Protein AF-A0A0E0R8M9-F1 (afdb_monomer_lite)

Radius of gyration: 19.28 Å; chains: 1; bounding box: 38×18×63 Å

Sequence (73 aa):
MPVDEKAILEKKIGATRVKMEKLQRTTREMEIKLVIWDLMSGHRKNLDDLSLDFVDDLQKAIKKCIQEVRERI

Structure (mmCIF, N/CA/C/O backbone):
data_AF-A0A0E0R8M9-F1
#
_entry.id   AF-A0A0E0R8M9-F1
#
loop_
_atom_site.group_PDB
_atom_site.id
_atom_site.type_symbol
_atom_site.label_atom_id
_atom_site.label_alt_id
_atom_site.label_comp_id
_atom_site.label_asym_id
_atom_site.label_entity_id
_atom_site.label_seq_id
_atom_site.pdbx_PDB_ins_code
_atom_site.Cartn_x
_atom_site.Cartn_y
_atom_site.Cartn_z
_atom_site.occupancy
_atom_site.B_iso_or_equiv
_atom_site.auth_seq_id
_atom_site.auth_comp_id
_atom_site.auth_asym_id
_atom_site.auth_atom_id
_atom_site.pdbx_PDB_model_num
ATOM 1 N N . MET A 1 1 ? 20.499 2.226 -36.979 1.00 56.09 1 MET A N 1
ATOM 2 C CA . MET A 1 1 ? 20.604 1.033 -36.116 1.00 56.09 1 MET A CA 1
ATOM 3 C C . MET A 1 1 ? 19.326 0.937 -35.287 1.00 56.09 1 MET A C 1
ATOM 5 O O . MET A 1 1 ? 19.130 1.777 -34.427 1.00 56.09 1 MET A O 1
ATOM 9 N N . PRO A 1 2 ? 18.426 -0.019 -35.562 1.00 61.88 2 PRO A N 1
ATOM 10 C CA . PRO A 1 2 ? 17.138 -0.156 -34.858 1.00 61.88 2 PRO A CA 1
ATOM 11 C C . PRO A 1 2 ? 17.250 -0.713 -33.421 1.00 61.88 2 PRO A C 1
ATOM 13 O O . PRO A 1 2 ? 16.274 -0.732 -32.676 1.00 61.88 2 PRO A O 1
ATOM 16 N N . VAL A 1 3 ? 18.439 -1.172 -33.016 1.00 64.19 3 VAL A N 1
ATOM 17 C CA . VAL A 1 3 ? 18.696 -1.766 -31.692 1.00 64.19 3 VAL A CA 1
ATOM 18 C C . VAL A 1 3 ? 18.713 -0.707 -30.581 1.00 64.19 3 VAL A C 1
ATOM 20 O O . VAL A 1 3 ? 18.238 -0.975 -29.477 1.00 64.19 3 VAL A O 1
ATOM 23 N N . ASP A 1 4 ? 19.172 0.511 -30.883 1.00 78.44 4 ASP A N 1
ATOM 24 C CA . ASP A 1 4 ? 19.311 1.584 -29.891 1.00 78.44 4 ASP A CA 1
ATOM 25 C C . ASP A 1 4 ? 17.954 2.163 -29.464 1.00 78.44 4 ASP A C 1
ATOM 27 O O . ASP A 1 4 ? 17.713 2.396 -28.279 1.00 78.44 4 ASP A O 1
ATOM 31 N N . GLU A 1 5 ? 17.017 2.325 -30.402 1.00 88.12 5 GLU A N 1
ATOM 32 C CA . GLU A 1 5 ? 15.663 2.817 -30.107 1.00 88.12 5 GLU A CA 1
ATOM 33 C C . GLU A 1 5 ? 14.870 1.825 -29.252 1.00 88.12 5 GLU A C 1
ATOM 35 O O . GLU A 1 5 ? 14.205 2.222 -28.290 1.00 88.12 5 GLU A O 1
ATOM 40 N N . LYS A 1 6 ? 14.999 0.524 -29.548 1.00 90.06 6 LYS A N 1
ATOM 41 C CA . LYS A 1 6 ? 14.386 -0.544 -28.754 1.00 90.06 6 LYS A CA 1
ATOM 42 C C . LYS A 1 6 ? 14.917 -0.541 -27.318 1.00 90.06 6 LYS A C 1
ATOM 44 O O . LYS A 1 6 ? 14.121 -0.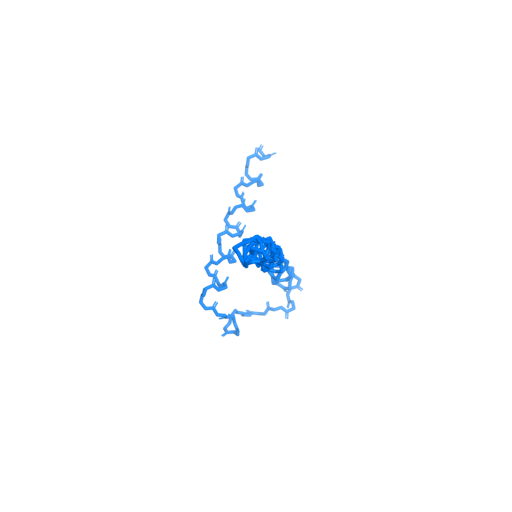537 -26.380 1.00 90.06 6 LYS A O 1
ATOM 49 N N . ALA A 1 7 ? 16.236 -0.462 -27.138 1.00 90.19 7 ALA A N 1
ATOM 50 C CA . ALA A 1 7 ? 16.857 -0.425 -25.814 1.00 90.19 7 ALA A CA 1
ATOM 51 C C . ALA A 1 7 ? 16.439 0.817 -25.000 1.00 90.19 7 ALA A C 1
ATOM 53 O O . ALA A 1 7 ? 16.174 0.730 -23.796 1.00 90.19 7 ALA A O 1
ATOM 54 N N . ILE A 1 8 ? 16.321 1.982 -25.647 1.00 93.25 8 ILE A N 1
ATOM 55 C CA . ILE A 1 8 ? 15.825 3.207 -25.001 1.00 93.25 8 ILE A CA 1
ATOM 56 C C . ILE A 1 8 ? 14.367 3.037 -24.555 1.00 93.25 8 ILE A C 1
ATOM 58 O O . ILE A 1 8 ? 14.010 3.459 -23.449 1.00 93.25 8 ILE A O 1
ATOM 62 N N . LEU A 1 9 ? 13.524 2.426 -25.390 1.00 94.62 9 LEU A N 1
ATOM 63 C CA . LEU A 1 9 ? 12.117 2.198 -25.071 1.00 94.62 9 LEU A CA 1
ATOM 64 C C . LEU A 1 9 ? 11.956 1.227 -23.894 1.00 94.62 9 LEU A C 1
ATOM 66 O O . LEU A 1 9 ? 11.224 1.529 -22.952 1.00 94.62 9 LEU A O 1
ATOM 70 N N . GLU A 1 10 ? 12.695 0.118 -23.890 1.00 95.19 10 GLU A N 1
ATOM 71 C CA . GLU A 1 10 ? 12.705 -0.855 -22.789 1.00 95.19 10 GLU A CA 1
ATOM 72 C C . GLU A 1 10 ? 13.140 -0.207 -21.468 1.00 95.19 10 GLU A C 1
ATOM 74 O O . GLU A 1 10 ? 12.493 -0.396 -20.433 1.00 95.19 10 GLU A O 1
ATOM 79 N N . LYS A 1 11 ? 14.165 0.654 -21.500 1.00 94.94 11 LYS A N 1
ATOM 80 C CA . LYS A 1 11 ? 14.607 1.410 -20.320 1.00 94.94 11 LYS A CA 1
ATOM 81 C C . LYS A 1 11 ? 13.523 2.358 -19.800 1.00 94.94 11 LYS A C 1
ATOM 83 O O . LYS A 1 11 ? 13.334 2.466 -18.586 1.00 94.94 11 LYS A O 1
ATOM 88 N N . LYS A 1 12 ? 12.792 3.037 -20.692 1.00 95.44 12 LYS A N 1
ATOM 89 C CA . LYS A 1 12 ? 11.667 3.911 -20.312 1.00 95.44 12 LYS A CA 1
ATOM 90 C C . LYS A 1 12 ? 10.515 3.111 -19.706 1.00 95.44 12 LYS A C 1
ATOM 92 O O . LYS A 1 12 ? 9.979 3.528 -18.683 1.00 95.44 12 LYS A O 1
ATOM 97 N N . ILE A 1 13 ? 10.172 1.959 -20.284 1.00 96.75 13 ILE A N 1
ATOM 98 C CA . ILE A 1 13 ? 9.142 1.056 -19.749 1.00 96.75 13 ILE A CA 1
ATOM 99 C C . ILE A 1 13 ? 9.535 0.579 -18.348 1.00 96.75 13 ILE A C 1
ATOM 101 O O . ILE A 1 13 ? 8.735 0.695 -17.421 1.00 96.75 13 ILE A O 1
ATOM 105 N N . GLY A 1 14 ? 10.780 0.129 -18.166 1.00 96.88 14 GLY A N 1
ATOM 106 C CA . GLY A 1 14 ? 11.297 -0.281 -16.860 1.00 96.88 14 GLY A CA 1
ATOM 107 C C . GLY A 1 14 ? 11.218 0.840 -15.821 1.00 96.88 14 GLY A C 1
ATOM 108 O O . GLY A 1 14 ? 10.696 0.638 -14.726 1.00 96.88 14 GLY A O 1
ATOM 109 N N . ALA A 1 15 ? 11.654 2.053 -16.174 1.00 96.50 15 ALA A N 1
ATOM 110 C CA . ALA A 1 15 ? 11.589 3.203 -15.273 1.00 96.50 15 ALA A CA 1
ATOM 111 C C . ALA A 1 15 ? 10.146 3.576 -14.890 1.00 96.50 15 ALA A C 1
ATOM 113 O O . ALA A 1 15 ? 9.875 3.893 -13.729 1.00 96.50 15 ALA A O 1
ATOM 114 N N . THR A 1 16 ? 9.215 3.530 -15.845 1.00 96.75 16 THR A N 1
ATOM 115 C CA . THR A 1 16 ? 7.793 3.801 -15.594 1.00 96.75 16 THR A CA 1
ATOM 116 C C . THR A 1 16 ? 7.170 2.729 -14.707 1.00 96.75 16 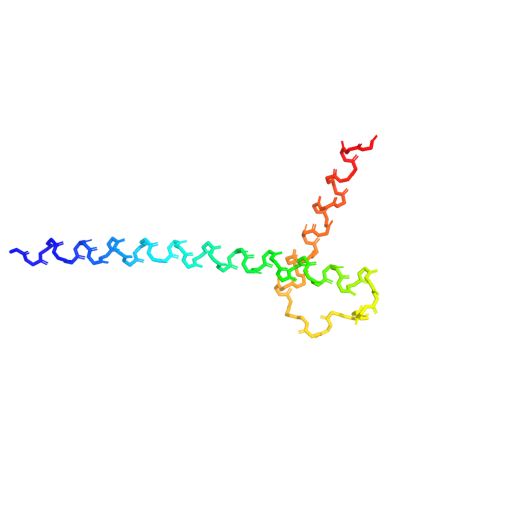THR A C 1
ATOM 118 O O . THR A 1 16 ? 6.456 3.070 -13.767 1.00 96.75 16 THR A O 1
ATOM 121 N N . ARG A 1 17 ? 7.494 1.451 -14.930 1.00 97.25 17 ARG A N 1
ATOM 122 C CA . ARG A 1 17 ? 7.018 0.344 -14.093 1.00 97.25 17 ARG A CA 1
ATOM 123 C C . ARG A 1 17 ? 7.466 0.496 -12.640 1.00 97.25 17 ARG A C 1
ATOM 125 O O . ARG A 1 17 ? 6.632 0.431 -11.746 1.00 97.25 17 ARG A O 1
ATOM 132 N N . VAL A 1 18 ? 8.738 0.821 -12.405 1.00 96.75 18 VAL A N 1
ATOM 133 C CA . VAL A 1 18 ? 9.256 1.082 -11.049 1.00 96.75 18 VAL A CA 1
ATOM 134 C C . VAL A 1 18 ? 8.522 2.249 -10.377 1.00 96.75 18 VAL A C 1
ATOM 136 O O . VAL A 1 18 ? 8.233 2.201 -9.1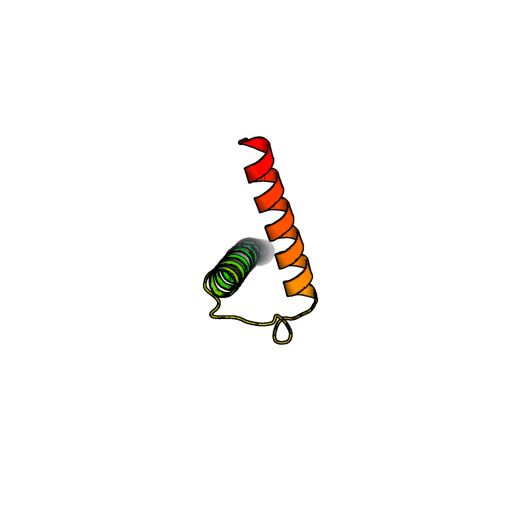82 1.00 96.75 18 VAL A O 1
ATOM 139 N N . LYS A 1 19 ? 8.207 3.317 -11.122 1.00 96.88 19 LYS A N 1
ATOM 140 C CA . LYS A 1 19 ? 7.413 4.436 -10.587 1.00 96.88 19 LYS A CA 1
ATOM 141 C C . LYS A 1 19 ? 5.988 4.006 -10.242 1.00 96.88 19 LYS A C 1
ATOM 143 O O . LYS A 1 19 ? 5.485 4.404 -9.197 1.00 96.88 19 LYS A O 1
ATOM 148 N N . MET A 1 20 ? 5.362 3.192 -11.088 1.00 97.44 20 MET A N 1
ATOM 149 C CA . MET A 1 20 ? 4.012 2.679 -10.866 1.00 97.44 20 MET A CA 1
ATOM 150 C C . MET A 1 20 ? 3.948 1.775 -9.632 1.00 97.44 20 MET A C 1
ATOM 152 O O . MET A 1 20 ? 3.085 1.977 -8.787 1.00 97.44 20 MET A O 1
ATOM 156 N N . GLU A 1 21 ? 4.901 0.856 -9.473 1.00 96.50 21 GLU A N 1
ATOM 157 C CA . GLU A 1 21 ? 4.999 -0.023 -8.298 1.00 96.50 21 GLU A CA 1
ATOM 158 C C . GLU A 1 21 ? 5.189 0.788 -7.004 1.00 96.50 21 GLU A C 1
ATOM 160 O O . GLU A 1 21 ? 4.554 0.510 -5.985 1.00 96.50 21 GLU A O 1
ATOM 165 N N . LYS A 1 22 ? 6.008 1.850 -7.044 1.00 96.31 22 LYS A N 1
ATOM 166 C CA . LYS A 1 22 ? 6.154 2.778 -5.911 1.00 96.31 22 LYS A CA 1
ATOM 167 C C . LYS A 1 22 ? 4.847 3.489 -5.575 1.00 96.31 22 LYS A C 1
ATOM 169 O O . LYS A 1 22 ? 4.486 3.544 -4.405 1.00 96.31 22 LYS A O 1
ATOM 174 N N . LEU A 1 23 ? 4.144 4.013 -6.581 1.00 96.94 23 LEU A N 1
ATOM 175 C CA . LEU A 1 23 ? 2.862 4.688 -6.377 1.00 96.94 23 LEU A CA 1
ATOM 176 C C . LEU A 1 23 ? 1.821 3.735 -5.793 1.00 96.94 23 LEU A C 1
ATOM 178 O O . LEU A 1 23 ? 1.194 4.082 -4.802 1.00 96.94 23 LEU A O 1
ATOM 182 N N . GLN A 1 24 ? 1.702 2.522 -6.333 1.00 94.88 24 GLN A N 1
ATOM 183 C CA . GLN A 1 24 ? 0.803 1.495 -5.803 1.00 94.88 24 GLN A CA 1
ATOM 184 C C . GLN A 1 24 ? 1.100 1.188 -4.335 1.00 94.88 24 GLN A C 1
ATOM 186 O O . GLN A 1 24 ? 0.180 1.133 -3.522 1.00 94.88 24 GLN A O 1
ATOM 191 N N . ARG A 1 25 ? 2.382 1.059 -3.970 1.00 93.31 25 ARG A N 1
ATOM 192 C CA . ARG A 1 25 ? 2.784 0.858 -2.576 1.00 93.31 25 ARG A CA 1
ATOM 193 C C . ARG A 1 25 ? 2.392 2.038 -1.687 1.00 93.31 25 ARG A C 1
ATOM 195 O O . ARG A 1 25 ? 1.834 1.825 -0.618 1.00 93.31 25 ARG A O 1
ATOM 202 N N . THR A 1 26 ? 2.656 3.270 -2.120 1.00 93.81 26 THR A N 1
ATOM 203 C CA . THR A 1 26 ? 2.291 4.473 -1.357 1.00 93.81 26 THR A CA 1
ATOM 204 C C . THR A 1 26 ? 0.778 4.602 -1.196 1.00 93.81 26 THR A C 1
ATOM 206 O O . THR A 1 26 ? 0.310 4.893 -0.097 1.00 93.81 26 THR A O 1
ATOM 209 N N . THR A 1 27 ? 0.009 4.342 -2.255 1.00 94.81 27 THR A N 1
ATOM 210 C CA . THR A 1 27 ? -1.456 4.322 -2.199 1.00 94.81 27 THR A CA 1
ATOM 211 C C . THR A 1 27 ? -1.933 3.281 -1.195 1.00 94.81 27 THR A C 1
ATOM 213 O O . THR A 1 27 ? -2.695 3.620 -0.295 1.00 94.81 27 THR A O 1
ATOM 216 N N . ARG A 1 28 ? -1.403 2.056 -1.264 1.00 92.75 28 ARG A N 1
ATOM 217 C CA . ARG A 1 28 ? -1.754 0.975 -0.339 1.00 92.75 28 ARG A CA 1
ATOM 218 C C . ARG A 1 28 ? -1.466 1.330 1.120 1.00 92.75 28 ARG A C 1
ATOM 220 O O . ARG A 1 28 ? -2.300 1.111 1.992 1.00 92.75 28 ARG A O 1
ATOM 227 N N . GLU A 1 29 ? -0.302 1.914 1.399 1.00 91.81 29 GLU A N 1
ATOM 228 C CA . GLU A 1 29 ? 0.055 2.377 2.745 1.00 91.81 29 GLU A CA 1
ATOM 229 C C . GLU A 1 29 ? -0.890 3.480 3.252 1.00 91.81 29 GLU A C 1
ATOM 231 O O . GLU A 1 29 ? -1.201 3.532 4.444 1.00 91.81 29 GLU A O 1
ATOM 236 N N . MET A 1 30 ? -1.357 4.361 2.365 1.00 94.88 30 MET A N 1
ATOM 237 C CA . MET A 1 30 ? -2.289 5.432 2.713 1.00 94.88 30 MET A CA 1
ATOM 238 C C . MET A 1 30 ? -3.702 4.904 2.978 1.00 94.88 30 MET A C 1
ATOM 240 O O . MET A 1 30 ? -4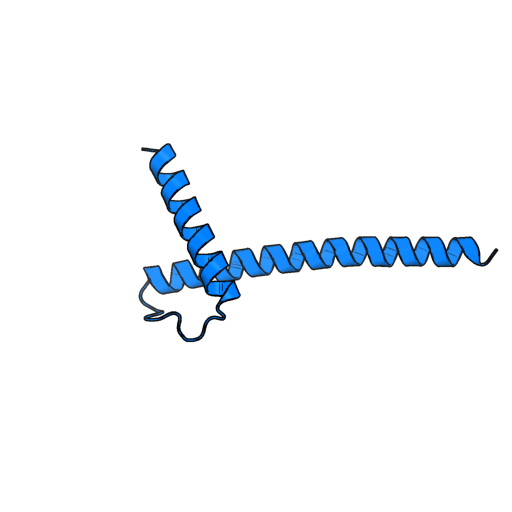.312 5.307 3.967 1.00 94.88 30 MET A O 1
ATOM 244 N N . GLU A 1 31 ? -4.195 3.966 2.169 1.00 94.00 31 GLU A N 1
ATOM 245 C CA . GLU A 1 31 ? -5.483 3.296 2.393 1.00 94.00 31 GLU A CA 1
ATOM 246 C C . GLU A 1 31 ? -5.518 2.598 3.757 1.00 94.00 31 GLU A C 1
ATOM 248 O O . GLU A 1 31 ? -6.471 2.760 4.515 1.00 94.00 31 GLU A O 1
ATOM 253 N N . ILE A 1 32 ? -4.448 1.880 4.116 1.00 92.19 32 ILE A N 1
ATOM 254 C CA . ILE A 1 32 ? -4.324 1.223 5.425 1.00 92.19 32 ILE A CA 1
ATOM 255 C C . ILE A 1 32 ? -4.429 2.245 6.561 1.00 92.19 32 ILE A C 1
ATOM 257 O O . ILE A 1 32 ? -5.157 2.021 7.527 1.00 92.19 32 ILE A O 1
ATOM 261 N N . LYS A 1 33 ? -3.734 3.384 6.452 1.00 90.44 33 LYS A N 1
ATOM 262 C CA . LYS A 1 33 ? -3.795 4.448 7.469 1.00 90.44 33 LYS A CA 1
ATOM 263 C C . LYS A 1 33 ? -5.196 5.037 7.608 1.00 90.44 33 LYS A C 1
ATOM 265 O O . LYS A 1 33 ? -5.621 5.282 8.733 1.00 90.44 33 LYS A O 1
ATOM 270 N N . LEU A 1 34 ? -5.901 5.246 6.496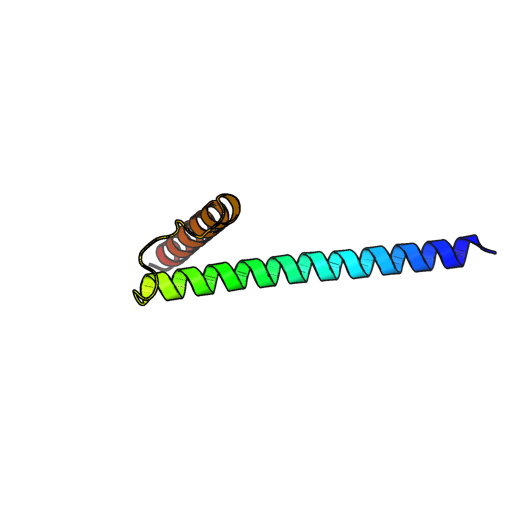 1.00 92.19 34 LEU A N 1
ATOM 271 C CA . LEU A 1 34 ? -7.279 5.740 6.506 1.00 92.19 34 LEU A CA 1
ATOM 272 C C . LEU A 1 34 ? -8.218 4.742 7.184 1.00 92.19 34 LEU A C 1
ATOM 274 O O . LEU A 1 34 ? -8.970 5.129 8.069 1.00 92.19 34 LEU A O 1
ATOM 278 N N . VAL A 1 35 ? -8.101 3.449 6.870 1.00 91.62 35 VAL A N 1
ATOM 279 C CA . VAL A 1 35 ? -8.909 2.412 7.529 1.00 91.62 35 VAL A CA 1
ATOM 280 C C . VAL A 1 35 ? -8.626 2.354 9.031 1.00 91.62 35 VAL A C 1
ATOM 282 O O . VAL A 1 35 ? -9.564 2.286 9.820 1.00 91.62 35 VAL A O 1
ATOM 285 N N . ILE A 1 36 ? -7.358 2.426 9.454 1.00 88.31 36 ILE A N 1
ATOM 286 C CA . ILE A 1 36 ? -7.011 2.501 10.883 1.00 88.31 36 ILE A CA 1
ATOM 287 C C . ILE A 1 36 ? -7.657 3.732 11.530 1.00 88.31 36 ILE A C 1
ATOM 289 O O . ILE A 1 36 ? -8.230 3.621 12.611 1.00 88.31 36 ILE A O 1
ATOM 293 N N . TRP A 1 37 ? -7.592 4.894 10.879 1.00 89.56 37 TRP A N 1
ATOM 294 C CA . TRP A 1 37 ? -8.217 6.116 11.379 1.00 89.56 37 TRP A CA 1
ATOM 295 C C . TRP A 1 37 ? -9.740 5.977 11.515 1.00 89.56 37 TRP A C 1
ATOM 297 O O . TRP A 1 37 ? -10.294 6.314 12.563 1.00 89.56 37 TRP A O 1
ATOM 307 N N . ASP A 1 38 ? -10.414 5.430 10.505 1.00 90.75 38 ASP A N 1
ATOM 308 C CA . ASP A 1 38 ? -11.865 5.215 10.511 1.00 90.75 38 ASP A CA 1
ATOM 309 C C . ASP A 1 38 ? -12.301 4.232 11.608 1.00 90.75 38 ASP A C 1
ATOM 311 O O . ASP A 1 38 ? -13.355 4.407 12.223 1.00 90.75 38 ASP A O 1
ATOM 315 N N . LEU A 1 39 ? -11.481 3.212 11.887 1.00 86.94 39 LEU A N 1
ATOM 316 C CA . LEU A 1 39 ? -11.700 2.282 12.998 1.00 86.94 39 LEU A CA 1
ATOM 317 C C . LEU A 1 39 ? -11.548 2.985 14.351 1.00 86.94 39 LEU A C 1
ATOM 319 O O . LEU A 1 39 ? -12.416 2.861 15.211 1.00 86.94 39 LEU A O 1
ATOM 323 N N . MET A 1 40 ? -10.467 3.749 14.537 1.00 84.69 40 MET A N 1
ATOM 324 C CA . MET A 1 40 ? -10.180 4.453 15.795 1.00 84.69 40 MET A CA 1
ATOM 325 C C . MET A 1 40 ? -11.204 5.550 16.105 1.00 84.69 40 MET A C 1
ATOM 327 O O . MET A 1 40 ? -11.512 5.798 17.268 1.00 84.69 40 MET A O 1
ATOM 331 N N . SER A 1 41 ? -11.739 6.198 15.072 1.00 89.69 41 SER A N 1
ATOM 332 C CA . SER A 1 41 ? -12.782 7.225 15.183 1.00 89.69 41 SER A CA 1
ATOM 333 C C . SER A 1 41 ? -14.201 6.650 15.291 1.00 89.69 41 SER A C 1
ATOM 335 O O . SER A 1 41 ? -15.147 7.397 15.530 1.00 89.69 41 SER A O 1
ATOM 337 N N . GLY A 1 42 ? -14.371 5.332 15.133 1.00 87.94 42 GLY A N 1
ATOM 338 C CA . GLY A 1 42 ? -15.672 4.662 15.194 1.00 87.94 42 GLY A CA 1
ATOM 339 C C . GLY A 1 42 ? -16.558 4.873 13.960 1.00 87.94 42 GLY A C 1
ATOM 340 O O . GLY A 1 42 ? -17.720 4.459 13.968 1.00 87.94 42 GLY A O 1
ATOM 341 N N . HIS A 1 43 ? -16.032 5.482 12.892 1.00 89.31 43 HIS A N 1
ATOM 342 C CA . HIS A 1 43 ? -16.732 5.635 11.613 1.00 89.31 43 HIS A CA 1
ATOM 343 C C . HIS A 1 43 ? -16.897 4.306 10.869 1.00 89.31 43 HIS A C 1
ATOM 345 O O . HIS A 1 43 ? -17.830 4.150 10.080 1.00 89.31 43 HIS A O 1
ATOM 351 N N . ARG A 1 44 ? -16.035 3.328 11.156 1.00 86.56 44 ARG A N 1
ATOM 352 C CA . ARG A 1 44 ? -16.059 1.992 10.561 1.00 86.56 44 ARG A CA 1
ATOM 353 C C . ARG A 1 44 ? -16.246 0.933 11.645 1.00 86.56 44 ARG A C 1
ATOM 355 O O . ARG A 1 44 ? -15.470 0.863 12.591 1.00 86.56 44 ARG A O 1
ATOM 362 N N . LYS A 1 45 ? -17.295 0.111 11.507 1.00 80.88 45 LYS A N 1
ATOM 363 C CA . LYS A 1 45 ? -17.681 -0.910 12.504 1.00 80.88 45 LYS A CA 1
ATOM 364 C C . LYS A 1 45 ? -17.184 -2.320 12.175 1.00 80.88 45 LYS A C 1
ATOM 366 O O . LYS A 1 45 ? -17.086 -3.142 13.079 1.00 80.88 45 LYS A O 1
ATOM 371 N N . ASN A 1 46 ? -16.895 -2.603 10.907 1.00 82.44 46 ASN A N 1
ATOM 372 C CA . ASN A 1 46 ? -16.435 -3.902 10.421 1.00 82.44 46 ASN A CA 1
ATOM 373 C C . ASN A 1 46 ? -15.454 -3.745 9.245 1.00 82.44 46 ASN A C 1
ATOM 375 O O . ASN A 1 46 ? -15.190 -2.637 8.766 1.00 82.44 46 ASN A O 1
ATOM 379 N N . LEU A 1 47 ? -14.873 -4.874 8.837 1.00 86.12 47 LEU A N 1
ATOM 380 C CA . LEU A 1 47 ? -13.891 -4.981 7.752 1.00 86.12 47 LEU A CA 1
ATOM 381 C C . LEU A 1 47 ? -14.408 -5.859 6.602 1.00 86.12 47 LEU A C 1
ATOM 383 O O . LEU A 1 47 ? -13.625 -6.259 5.748 1.00 86.12 47 LEU A O 1
ATOM 387 N N . ASP A 1 48 ? -15.701 -6.193 6.602 1.00 87.44 48 ASP A N 1
ATOM 388 C CA . ASP A 1 48 ? -16.298 -7.193 5.704 1.00 87.44 48 ASP A CA 1
ATOM 389 C C . ASP A 1 48 ? -16.294 -6.739 4.232 1.00 87.44 48 ASP A C 1
ATOM 391 O O . ASP A 1 48 ? -16.387 -7.553 3.319 1.00 87.44 48 ASP A O 1
ATOM 395 N N . ASP A 1 49 ? -16.183 -5.430 4.003 1.00 88.94 49 ASP A N 1
ATOM 396 C CA . ASP A 1 49 ? -16.039 -4.783 2.697 1.00 88.94 49 ASP A CA 1
ATOM 397 C C . ASP A 1 49 ? -14.589 -4.766 2.182 1.00 88.94 49 ASP A C 1
ATOM 399 O O . ASP A 1 49 ? -14.353 -4.400 1.030 1.00 88.94 49 ASP A O 1
ATOM 403 N N . LEU A 1 50 ? -13.610 -5.144 3.009 1.00 89.56 50 LEU A N 1
ATOM 404 C CA . LEU A 1 50 ? -12.203 -5.188 2.621 1.00 89.56 50 LEU A CA 1
ATOM 405 C C . LEU A 1 50 ? -11.843 -6.551 2.025 1.00 89.56 50 LEU A C 1
ATOM 407 O O . LEU A 1 50 ? -12.311 -7.600 2.465 1.00 89.56 50 LEU A O 1
ATOM 411 N N . SER A 1 51 ? -10.950 -6.550 1.035 1.00 91.81 51 SER A N 1
ATOM 412 C CA . SER A 1 51 ? -10.407 -7.800 0.504 1.00 91.81 51 SER A CA 1
ATOM 413 C C . SER A 1 51 ? -9.512 -8.497 1.534 1.00 91.81 51 SER A C 1
ATOM 415 O O . SER A 1 51 ? -8.870 -7.844 2.358 1.00 91.81 51 SER A O 1
ATOM 417 N N . LEU A 1 52 ? -9.413 -9.827 1.451 1.00 91.56 52 LEU A N 1
ATOM 418 C CA . LEU A 1 52 ? -8.546 -10.627 2.329 1.00 91.56 52 LEU A CA 1
ATOM 419 C C . LEU A 1 52 ? -7.094 -10.127 2.310 1.00 91.56 52 LEU A C 1
ATOM 421 O O . LEU A 1 52 ? -6.517 -9.885 3.366 1.00 91.56 52 LEU A O 1
ATOM 425 N N . ASP A 1 53 ? -6.551 -9.856 1.119 1.00 92.19 53 ASP A N 1
ATOM 426 C CA . ASP A 1 53 ? -5.196 -9.311 0.967 1.00 92.19 53 ASP A CA 1
ATOM 427 C C . ASP A 1 53 ? -5.030 -7.959 1.683 1.00 92.19 53 ASP A C 1
ATOM 429 O O . ASP A 1 53 ? -3.967 -7.649 2.220 1.00 92.19 53 ASP A O 1
ATOM 433 N N . PHE A 1 54 ? -6.077 -7.125 1.702 1.00 92.06 54 PHE A N 1
ATOM 434 C CA . PHE A 1 54 ? -6.068 -5.860 2.441 1.00 92.06 54 PHE A CA 1
ATOM 435 C C . PHE A 1 54 ? -6.073 -6.083 3.943 1.00 92.06 54 PHE A C 1
ATOM 437 O O . PHE A 1 54 ? -5.307 -5.437 4.658 1.00 92.06 54 PHE A O 1
ATOM 444 N N . VAL A 1 55 ? -6.915 -6.993 4.426 1.00 91.38 55 VAL A N 1
ATOM 445 C CA . VAL A 1 55 ? -6.989 -7.323 5.851 1.00 91.38 55 VAL A CA 1
ATOM 446 C C . VAL A 1 55 ? -5.640 -7.847 6.352 1.00 91.38 55 VAL A C 1
ATOM 448 O O . VAL A 1 55 ? -5.186 -7.422 7.415 1.00 91.38 55 VAL A O 1
ATOM 451 N N . ASP A 1 56 ? -4.952 -8.680 5.574 1.00 92.31 56 ASP A N 1
ATOM 452 C CA . ASP A 1 56 ? -3.616 -9.177 5.914 1.00 92.31 56 ASP A CA 1
ATOM 453 C C . ASP A 1 56 ? -2.578 -8.049 6.023 1.00 92.31 56 ASP A C 1
ATOM 455 O O . ASP A 1 56 ? -1.793 -8.003 6.980 1.00 92.31 56 ASP A O 1
ATOM 459 N N . ASP A 1 57 ? -2.570 -7.113 5.071 1.00 91.94 57 ASP A N 1
ATOM 460 C CA . ASP A 1 57 ? -1.673 -5.954 5.113 1.00 91.94 57 ASP A CA 1
ATOM 461 C C . ASP A 1 57 ? -1.991 -5.028 6.296 1.00 91.94 57 ASP A C 1
ATOM 463 O O . ASP A 1 57 ? -1.084 -4.565 6.998 1.00 91.94 57 ASP A O 1
ATOM 467 N N . LEU A 1 58 ? -3.278 -4.802 6.562 1.00 91.00 58 LEU A N 1
ATOM 468 C CA . LEU A 1 58 ? -3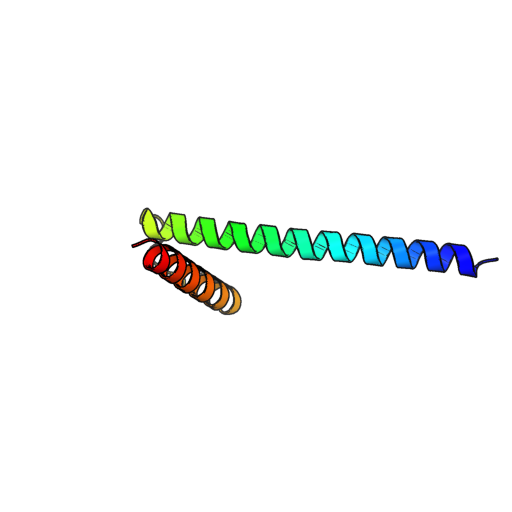.770 -4.015 7.688 1.00 91.00 58 LEU A CA 1
ATOM 469 C C . LEU A 1 58 ? -3.330 -4.628 9.024 1.00 91.00 58 LEU A C 1
ATOM 471 O O . LEU A 1 58 ? -2.799 -3.923 9.886 1.00 91.00 58 LEU A O 1
ATOM 475 N N . GLN A 1 59 ? -3.475 -5.944 9.193 1.00 89.94 59 GLN A N 1
ATOM 476 C CA . GLN A 1 59 ? -3.030 -6.645 10.398 1.00 89.94 59 GLN A CA 1
ATOM 477 C C . GLN A 1 59 ? -1.517 -6.525 10.611 1.00 89.94 59 GLN A C 1
ATOM 479 O O . GLN A 1 59 ? -1.068 -6.306 11.741 1.00 89.94 59 GLN A O 1
ATOM 484 N N . LYS A 1 60 ? -0.712 -6.643 9.545 1.00 91.81 60 LYS A N 1
ATOM 485 C CA . LYS A 1 60 ? 0.745 -6.434 9.619 1.00 91.81 60 LYS A CA 1
ATOM 486 C C . LYS A 1 60 ? 1.079 -5.003 10.040 1.00 91.81 60 LYS A C 1
ATOM 488 O O . LYS A 1 60 ? 1.943 -4.813 10.897 1.00 91.81 60 LYS A O 1
ATOM 493 N N . ALA A 1 61 ? 0.384 -4.010 9.488 1.00 89.12 61 ALA A N 1
ATOM 494 C CA . ALA A 1 61 ? 0.589 -2.605 9.827 1.00 89.12 61 ALA A CA 1
ATOM 495 C C . ALA A 1 61 ? 0.234 -2.298 11.291 1.00 89.12 61 ALA A C 1
ATOM 497 O O . ALA A 1 61 ? 1.011 -1.637 11.980 1.00 89.12 61 ALA A O 1
ATOM 498 N N . ILE A 1 62 ? -0.881 -2.836 11.797 1.00 87.69 62 ILE A N 1
ATOM 499 C CA . ILE A 1 62 ? -1.279 -2.696 13.206 1.00 87.69 62 ILE A CA 1
ATOM 500 C C . ILE A 1 62 ? -0.235 -3.334 14.129 1.00 87.69 62 ILE A C 1
ATOM 502 O O . ILE A 1 62 ? 0.219 -2.691 15.074 1.00 87.69 62 ILE A O 1
ATOM 506 N N . LYS A 1 63 ? 0.204 -4.570 13.840 1.00 90.00 63 LYS A N 1
ATOM 507 C CA . LYS A 1 63 ? 1.251 -5.253 14.624 1.00 90.00 63 LYS A CA 1
ATOM 508 C C . LYS A 1 63 ? 2.543 -4.441 14.674 1.00 90.00 63 LYS A C 1
ATOM 510 O O . LYS A 1 63 ? 3.123 -4.293 15.747 1.00 90.00 63 LYS A O 1
ATOM 515 N N . LYS A 1 64 ? 2.968 -3.893 13.533 1.00 89.25 64 LYS A N 1
ATOM 516 C CA . LYS A 1 64 ? 4.150 -3.031 13.447 1.00 89.25 64 LYS A CA 1
ATOM 517 C C . LYS A 1 64 ? 3.989 -1.768 14.296 1.00 89.25 64 LYS A C 1
ATOM 519 O O . LYS A 1 64 ? 4.883 -1.457 15.070 1.00 89.25 64 LYS A O 1
ATOM 524 N N . CYS A 1 65 ? 2.844 -1.093 14.210 1.00 83.00 65 CYS A N 1
ATOM 525 C CA . CYS A 1 65 ? 2.555 0.096 15.014 1.00 83.00 65 CYS A CA 1
ATOM 526 C C . CYS A 1 65 ? 2.608 -0.207 16.523 1.00 83.00 65 CYS A C 1
ATOM 528 O O . CYS A 1 65 ? 3.256 0.512 17.279 1.00 83.00 65 CYS A O 1
ATOM 530 N N . ILE A 1 66 ? 2.001 -1.316 16.964 1.00 86.38 66 ILE A N 1
ATOM 531 C CA . ILE A 1 66 ? 2.056 -1.756 18.368 1.00 86.38 66 ILE A CA 1
ATOM 532 C C . ILE A 1 66 ? 3.501 -2.022 18.805 1.00 86.38 66 ILE A C 1
ATOM 534 O O . ILE A 1 66 ? 3.884 -1.628 19.905 1.00 86.38 66 ILE A O 1
ATOM 538 N N . GLN A 1 67 ? 4.299 -2.682 17.963 1.00 90.38 67 GLN A N 1
ATOM 539 C CA . GLN A 1 67 ? 5.704 -2.962 18.255 1.00 90.38 67 GLN A CA 1
ATOM 540 C C . GLN A 1 67 ? 6.525 -1.670 18.386 1.00 90.38 67 GLN A C 1
ATOM 542 O O . GLN A 1 67 ? 7.242 -1.508 19.367 1.00 90.38 67 GLN A O 1
ATOM 547 N N . GLU A 1 68 ? 6.357 -0.721 17.463 1.00 88.94 68 GLU A N 1
ATOM 548 C CA . GLU A 1 68 ? 7.032 0.584 17.509 1.00 88.94 68 GLU A CA 1
ATOM 549 C C . GLU A 1 68 ? 6.651 1.399 18.752 1.00 88.94 68 GLU A C 1
ATOM 551 O O . GLU A 1 68 ? 7.489 2.103 19.307 1.00 88.94 68 GLU A O 1
ATOM 556 N N . VAL A 1 69 ? 5.396 1.316 19.208 1.00 87.19 69 VAL A N 1
ATOM 557 C CA . VAL A 1 69 ? 4.962 1.958 20.459 1.00 87.19 69 VAL A CA 1
ATOM 558 C C . VAL A 1 69 ? 5.586 1.266 21.670 1.00 87.19 69 VAL A C 1
ATOM 560 O O . VAL A 1 69 ? 6.055 1.950 22.573 1.00 87.19 69 VAL A O 1
ATOM 563 N N . ARG A 1 70 ? 5.634 -0.071 21.687 1.00 87.25 70 ARG A N 1
ATOM 564 C CA . ARG A 1 70 ? 6.256 -0.841 22.776 1.00 87.25 70 ARG A CA 1
ATOM 565 C C . ARG A 1 70 ? 7.747 -0.572 22.918 1.00 87.25 70 ARG A C 1
ATOM 567 O O . ARG A 1 70 ? 8.222 -0.506 24.035 1.00 87.25 70 ARG A O 1
ATOM 574 N N . GLU A 1 71 ? 8.474 -0.407 21.818 1.00 89.06 71 GLU A N 1
ATOM 575 C CA . GLU A 1 71 ? 9.908 -0.080 21.848 1.00 89.06 71 GLU A CA 1
ATOM 576 C C . GLU A 1 71 ? 10.195 1.344 22.352 1.00 89.06 71 GLU A C 1
ATOM 578 O O . GLU A 1 71 ? 11.340 1.670 22.657 1.00 89.06 71 GLU A O 1
ATOM 583 N N . ARG A 1 72 ? 9.172 2.203 22.426 1.00 81.75 72 ARG A N 1
ATOM 584 C CA . ARG A 1 72 ? 9.277 3.589 22.908 1.00 81.75 72 ARG A CA 1
ATOM 585 C C . ARG A 1 72 ? 8.879 3.771 24.377 1.00 81.75 72 ARG A C 1
ATOM 587 O O . ARG A 1 72 ? 9.047 4.882 24.878 1.00 81.75 72 ARG A O 1
ATOM 594 N N . ILE A 1 73 ? 8.322 2.744 25.024 1.00 70.69 73 ILE A N 1
ATOM 595 C CA . ILE A 1 73 ? 7.906 2.735 26.440 1.00 70.69 73 ILE A CA 1
ATOM 596 C C . ILE A 1 73 ? 8.941 1.954 27.244 1.00 70.69 73 ILE A C 1
ATOM 598 O O . ILE A 1 73 ? 9.358 2.476 28.299 1.00 70.69 73 ILE A O 1
#

Secondary structure (DSSP, 8-state):
-HHHHHHHHHHHHHHHHHHHHHHHHHHHHHHHHHHHHHHHTTS----TTS-HHHHHHHHHHHHHHHHHHHTT-

Foldseek 3Di:
DVPVVVVVVVVVVVVVVVVVVVVVVVVLVVVLVVVVVCVVVVVDDDCPPPDPVSVVVNVVVVVVVVVVVVVVD

pLDDT: mean 89.45, std 7.64, range [56.09, 97.44]

Organism: Oryza rufipogon (NCBI:txid4529)